Protein AF-A0A958FLY1-F1 (afdb_monomer_lite)

Radius of gyration: 19.07 Å; chains: 1; bounding box: 50×29×45 Å

Foldseek 3Di:
DVLDPVDPLVNVVVCCVVVVDQEEEEEQDPDPVVNVSLVVSCVVDPHHYYYDHPPPDLDDPCRQVVVCVPPPDDDVVVVVVVSCVVVVPPDDD

Structure (mmCIF, N/CA/C/O backbone):
data_AF-A0A958FLY1-F1
#
_entry.id   AF-A0A958FLY1-F1
#
loop_
_atom_site.group_PDB
_atom_site.id
_atom_site.type_symbol
_atom_site.label_atom_id
_atom_site.label_alt_id
_atom_site.label_comp_id
_atom_site.label_asym_id
_atom_site.label_entity_id
_atom_site.label_seq_id
_atom_site.pdbx_PDB_ins_code
_atom_site.Cartn_x
_atom_site.Cartn_y
_atom_site.Cartn_z
_atom_site.occupancy
_atom_site.B_iso_or_equiv
_atom_site.auth_seq_id
_atom_site.auth_comp_id
_atom_site.auth_asym_id
_atom_site.auth_atom_id
_atom_site.pdbx_PDB_model_num
ATOM 1 N N . ASP A 1 1 ? 27.072 -6.639 -6.009 1.00 80.88 1 ASP A N 1
ATOM 2 C CA . ASP A 1 1 ? 26.449 -7.018 -7.285 1.00 80.88 1 ASP A CA 1
ATOM 3 C C . ASP A 1 1 ? 26.628 -5.859 -8.263 1.00 80.88 1 ASP A C 1
ATOM 5 O O . ASP A 1 1 ? 26.162 -4.771 -7.933 1.00 80.88 1 ASP A O 1
ATOM 9 N N . PRO A 1 2 ? 27.367 -6.041 -9.373 1.00 89.69 2 PRO A N 1
ATOM 10 C CA . PRO A 1 2 ? 27.612 -4.991 -10.363 1.00 89.69 2 PRO A CA 1
ATOM 11 C C . PRO A 1 2 ? 26.357 -4.534 -11.125 1.00 89.69 2 PRO A C 1
ATOM 13 O O . PRO A 1 2 ? 26.379 -3.449 -11.695 1.00 89.69 2 PRO A O 1
ATOM 16 N N . GLU A 1 3 ? 25.267 -5.308 -11.129 1.00 90.12 3 GLU A N 1
ATOM 17 C CA . GLU A 1 3 ? 24.039 -4.943 -11.853 1.00 90.12 3 GLU A CA 1
ATOM 18 C C . GLU A 1 3 ? 23.028 -4.138 -11.018 1.00 90.12 3 GLU A C 1
ATOM 20 O O . GLU A 1 3 ? 21.979 -3.736 -11.527 1.00 90.12 3 GLU A O 1
ATOM 25 N N . ASN A 1 4 ? 23.301 -3.923 -9.728 1.00 95.31 4 ASN A N 1
ATOM 26 C CA . ASN A 1 4 ? 22.373 -3.243 -8.830 1.00 95.31 4 ASN A CA 1
ATOM 27 C C . ASN A 1 4 ? 22.473 -1.716 -8.967 1.00 95.31 4 ASN A C 1
ATOM 29 O O . ASN A 1 4 ? 23.476 -1.115 -8.582 1.00 95.31 4 ASN A O 1
ATOM 33 N N . LEU A 1 5 ? 21.383 -1.086 -9.406 1.00 96.81 5 LEU A N 1
ATOM 34 C CA . LEU A 1 5 ? 21.274 0.363 -9.599 1.00 96.81 5 LEU A CA 1
ATOM 35 C C . LEU A 1 5 ? 20.971 1.150 -8.309 1.00 96.81 5 LEU A C 1
ATOM 37 O O . LEU A 1 5 ? 20.741 2.354 -8.367 1.00 96.81 5 LEU A O 1
ATOM 41 N N . GLN A 1 6 ? 20.949 0.486 -7.145 1.00 96.12 6 GLN A N 1
ATOM 42 C CA . GLN A 1 6 ? 20.677 1.076 -5.820 1.00 96.12 6 GLN A CA 1
ATOM 43 C C . GLN A 1 6 ? 19.348 1.852 -5.747 1.00 96.12 6 GLN A C 1
ATOM 45 O O . GLN A 1 6 ? 19.181 2.773 -4.952 1.00 96.12 6 GLN A O 1
ATOM 50 N N . SER A 1 7 ? 18.388 1.478 -6.592 1.00 96.44 7 SER A N 1
ATOM 51 C CA . SER A 1 7 ? 17.112 2.166 -6.750 1.00 96.44 7 SER A CA 1
ATOM 52 C C . SER A 1 7 ? 16.052 1.160 -7.177 1.00 96.44 7 SER A C 1
ATOM 54 O O . SER A 1 7 ? 16.240 0.446 -8.163 1.00 96.44 7 SER A O 1
ATOM 56 N N . PHE A 1 8 ? 14.946 1.080 -6.430 1.00 96.12 8 PHE A N 1
ATOM 57 C CA . PHE A 1 8 ? 13.851 0.168 -6.769 1.00 96.12 8 PHE A CA 1
ATOM 58 C C . PHE A 1 8 ? 13.291 0.449 -8.171 1.00 96.12 8 PHE A C 1
ATOM 60 O O . PHE A 1 8 ? 13.305 -0.488 -8.965 1.00 96.12 8 PHE A O 1
ATOM 67 N N . PRO A 1 9 ? 12.898 1.689 -8.538 1.00 96.56 9 PRO A N 1
ATOM 68 C CA . PRO A 1 9 ? 12.367 1.968 -9.872 1.00 96.56 9 PRO A CA 1
ATOM 69 C C . PRO A 1 9 ? 13.359 1.604 -10.976 1.00 96.56 9 PRO A C 1
ATOM 71 O O . PRO A 1 9 ? 12.999 0.906 -11.914 1.00 96.56 9 PRO A O 1
ATOM 74 N N . ALA A 1 10 ? 14.635 1.980 -10.824 1.00 97.38 10 ALA A N 1
ATOM 75 C CA . ALA A 1 10 ? 15.643 1.712 -11.848 1.00 97.38 10 ALA A CA 1
ATOM 76 C C . ALA A 1 10 ? 15.883 0.205 -12.042 1.00 97.38 10 ALA A C 1
ATOM 78 O O . ALA A 1 10 ? 15.973 -0.277 -13.171 1.00 97.38 10 ALA A O 1
ATOM 79 N N . ASN A 1 11 ? 15.956 -0.555 -10.944 1.00 97.44 11 ASN A N 1
ATOM 80 C CA . ASN A 1 11 ? 16.093 -2.007 -11.009 1.00 97.44 11 ASN A CA 1
ATOM 81 C C . ASN A 1 11 ? 14.845 -2.666 -11.619 1.00 97.44 11 ASN A C 1
ATOM 83 O O . ASN A 1 11 ? 14.990 -3.585 -12.423 1.00 97.44 11 ASN A O 1
ATOM 87 N N . LEU A 1 12 ? 13.641 -2.196 -11.273 1.00 97.12 12 LEU A N 1
ATOM 88 C CA . LEU A 1 12 ? 12.385 -2.703 -11.829 1.00 97.12 12 LEU A CA 1
ATOM 89 C C . LEU A 1 12 ? 12.296 -2.442 -13.334 1.00 97.12 12 LEU A C 1
ATOM 91 O O . LEU A 1 12 ? 12.090 -3.394 -14.079 1.00 97.12 12 LEU A O 1
ATOM 95 N N . THR A 1 13 ? 12.538 -1.210 -13.793 1.00 97.00 13 THR A N 1
ATOM 96 C CA . THR A 1 13 ? 12.559 -0.863 -15.225 1.00 97.00 13 THR A CA 1
ATOM 97 C C . THR A 1 13 ? 13.550 -1.735 -15.989 1.00 97.00 13 THR A C 1
ATOM 99 O O . THR A 1 13 ? 13.177 -2.392 -16.957 1.00 97.00 13 THR A O 1
ATOM 102 N N . ARG A 1 14 ? 14.792 -1.851 -15.493 1.00 96.88 14 ARG A N 1
ATOM 103 C CA . ARG A 1 14 ? 15.818 -2.701 -16.116 1.00 96.88 14 ARG A CA 1
ATOM 104 C C . ARG A 1 14 ? 15.346 -4.148 -16.277 1.00 96.88 14 ARG A C 1
ATOM 106 O O . ARG A 1 14 ? 15.602 -4.768 -17.308 1.00 96.88 14 ARG A O 1
ATOM 113 N N . LEU A 1 15 ? 14.698 -4.706 -15.253 1.00 96.56 15 LEU A N 1
ATOM 114 C CA . LEU A 1 15 ? 14.205 -6.083 -15.276 1.00 96.56 15 LEU A CA 1
ATOM 115 C C . LEU A 1 15 ? 12.997 -6.248 -16.201 1.00 96.56 15 LEU A C 1
ATOM 117 O O . LEU A 1 15 ? 12.936 -7.246 -16.919 1.00 96.56 15 LEU A O 1
ATOM 121 N N . ILE A 1 16 ? 12.075 -5.286 -16.208 1.00 97.38 16 ILE A N 1
ATOM 122 C CA . ILE A 1 16 ? 10.905 -5.278 -17.091 1.00 97.38 16 ILE A CA 1
ATOM 123 C C . ILE A 1 16 ? 11.352 -5.298 -18.551 1.00 97.38 16 ILE A C 1
ATOM 125 O O . ILE A 1 16 ? 10.934 -6.190 -19.291 1.00 97.38 16 ILE A O 1
ATOM 129 N N . ASP A 1 17 ? 12.277 -4.417 -18.928 1.00 96.31 17 ASP A N 1
ATOM 130 C CA . ASP A 1 17 ? 12.784 -4.319 -20.298 1.00 96.31 17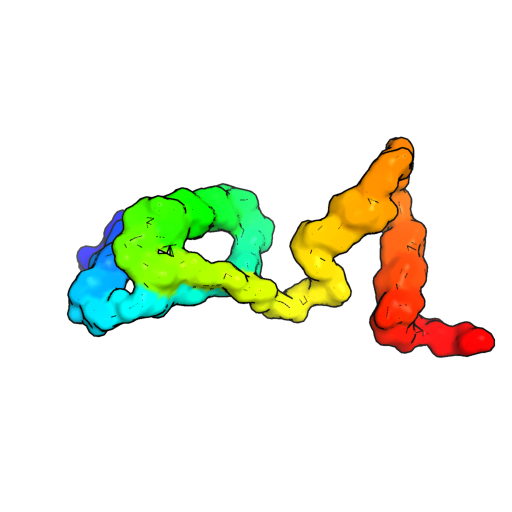 ASP A CA 1
ATOM 131 C C . ASP A 1 17 ? 13.551 -5.580 -20.710 1.00 96.31 17 ASP A C 1
ATOM 133 O O . ASP A 1 17 ? 13.299 -6.175 -21.761 1.00 96.31 17 ASP A O 1
ATOM 137 N N . ALA A 1 18 ? 14.473 -6.037 -19.854 1.00 96.94 18 ALA A N 1
ATOM 138 C CA . ALA A 1 18 ? 15.328 -7.184 -20.151 1.00 96.94 18 ALA A CA 1
ATOM 139 C C . ALA A 1 18 ? 14.546 -8.501 -20.271 1.00 96.94 18 ALA A C 1
ATOM 141 O O . ALA A 1 18 ? 14.980 -9.421 -20.969 1.00 96.94 18 ALA A O 1
ATOM 142 N N . ARG A 1 19 ? 13.418 -8.621 -19.563 1.00 97.38 19 ARG A N 1
ATOM 143 C CA . ARG A 1 19 ? 12.612 -9.848 -19.505 1.00 97.38 19 ARG A CA 1
ATOM 144 C C . ARG A 1 19 ? 11.302 -9.751 -20.278 1.00 97.38 19 ARG A C 1
ATOM 146 O O . ARG A 1 19 ? 10.624 -10.767 -20.381 1.00 97.38 19 ARG A O 1
ATOM 153 N N . ARG A 1 20 ? 10.977 -8.580 -20.839 1.00 97.31 20 ARG A N 1
ATOM 154 C CA . ARG A 1 20 ? 9.698 -8.290 -21.507 1.00 97.31 20 ARG A CA 1
ATOM 155 C C . ARG A 1 20 ? 8.509 -8.619 -20.605 1.00 97.31 20 ARG A C 1
ATOM 157 O O . ARG A 1 20 ? 7.605 -9.353 -20.991 1.00 97.31 20 ARG A O 1
ATOM 164 N N . ILE A 1 21 ? 8.561 -8.131 -19.368 1.00 98.19 21 ILE A N 1
ATOM 165 C CA . ILE A 1 21 ? 7.471 -8.312 -18.406 1.00 98.19 21 ILE A CA 1
ATOM 166 C C . ILE A 1 21 ? 6.272 -7.494 -18.878 1.00 98.19 21 ILE A C 1
ATOM 168 O O . ILE A 1 21 ? 6.407 -6.313 -19.174 1.00 98.19 21 ILE A O 1
ATOM 172 N N . GLU A 1 22 ? 5.098 -8.115 -18.906 1.00 98.06 22 GLU A N 1
ATOM 173 C CA . GLU A 1 22 ? 3.860 -7.466 -19.353 1.00 98.06 22 GLU A CA 1
ATOM 174 C C . GLU A 1 22 ? 3.004 -6.942 -18.191 1.00 98.06 22 GLU A C 1
ATOM 176 O O . GLU A 1 22 ? 2.066 -6.185 -18.412 1.00 98.06 22 GLU A O 1
ATOM 181 N N . ARG A 1 23 ? 3.297 -7.346 -16.948 1.00 98.12 23 ARG A N 1
ATOM 182 C CA . ARG A 1 23 ? 2.591 -6.906 -15.737 1.00 98.12 23 ARG A CA 1
ATOM 183 C C . ARG A 1 23 ? 3.487 -7.027 -14.516 1.00 98.12 23 ARG A C 1
ATOM 185 O O . ARG A 1 23 ? 4.143 -8.051 -14.331 1.00 98.12 23 ARG A O 1
ATOM 192 N N . PHE A 1 24 ? 3.468 -6.011 -13.663 1.00 98.12 24 PHE A N 1
ATOM 193 C CA . PHE A 1 24 ? 4.164 -6.026 -12.382 1.00 98.12 24 PHE A CA 1
ATOM 194 C C . PHE A 1 24 ? 3.162 -5.888 -11.234 1.00 98.12 24 PHE A C 1
ATOM 196 O O . PHE A 1 24 ? 2.277 -5.038 -11.261 1.00 98.12 24 PHE A O 1
ATOM 203 N N . GLU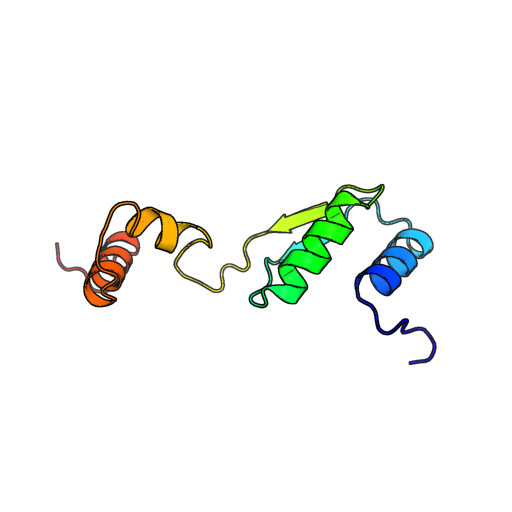 A 1 25 ? 3.300 -6.724 -10.209 1.00 98.00 25 GLU A N 1
ATOM 204 C CA . GLU A 1 25 ? 2.471 -6.647 -9.009 1.00 98.00 25 GLU A CA 1
ATOM 205 C C . GLU A 1 25 ? 3.328 -6.684 -7.757 1.00 98.00 25 GLU A C 1
ATOM 207 O O . GLU A 1 25 ? 4.380 -7.328 -7.727 1.00 98.00 25 GLU A O 1
ATOM 212 N N . TYR A 1 26 ? 2.870 -5.998 -6.716 1.00 97.25 26 TYR A N 1
ATOM 213 C CA . TYR A 1 26 ? 3.560 -5.953 -5.436 1.00 97.25 26 TYR A CA 1
ATOM 214 C C . TYR A 1 26 ? 2.583 -5.997 -4.264 1.00 97.25 26 TYR A C 1
ATOM 216 O O . TYR A 1 26 ? 1.427 -5.591 -4.373 1.00 97.25 26 TYR A O 1
ATOM 224 N N . LEU A 1 27 ? 3.064 -6.478 -3.118 1.00 96.50 27 LEU A N 1
ATOM 225 C CA . LEU A 1 27 ? 2.312 -6.407 -1.870 1.00 96.50 27 LEU A CA 1
ATOM 226 C C . LEU A 1 27 ? 2.424 -5.006 -1.275 1.00 96.50 27 LEU A C 1
ATOM 228 O O . LEU A 1 27 ? 3.497 -4.398 -1.276 1.00 96.50 27 LEU A O 1
ATOM 232 N N . LEU A 1 28 ? 1.311 -4.510 -0.751 1.00 96.12 28 LEU A N 1
ATOM 233 C CA . LEU A 1 28 ? 1.209 -3.223 -0.080 1.00 96.12 28 LEU A CA 1
ATOM 234 C C . LEU A 1 28 ? 2.292 -3.083 1.019 1.00 96.12 28 LEU A C 1
ATOM 236 O O . LEU A 1 28 ? 2.284 -3.855 1.976 1.00 96.12 28 LEU A O 1
ATOM 240 N N . PRO A 1 29 ? 3.223 -2.110 0.913 1.00 95.44 29 PRO A N 1
ATOM 241 C CA . PRO A 1 29 ? 4.353 -2.002 1.834 1.00 95.44 29 PRO A CA 1
ATOM 242 C C . PRO A 1 29 ? 3.975 -1.290 3.136 1.00 95.44 29 PRO A C 1
ATOM 244 O O . PRO A 1 29 ? 3.162 -0.365 3.128 1.00 95.44 29 PRO A O 1
ATOM 247 N N . ASP A 1 30 ? 4.640 -1.651 4.232 1.00 93.31 30 ASP A N 1
ATOM 248 C CA . ASP A 1 30 ? 4.387 -1.079 5.565 1.00 93.31 30 ASP A CA 1
ATOM 249 C C . ASP A 1 30 ? 5.153 0.237 5.827 1.00 93.31 30 ASP A C 1
ATOM 251 O O . ASP A 1 30 ? 4.906 0.931 6.813 1.00 93.31 30 ASP A O 1
ATOM 255 N N . GLU A 1 31 ? 6.071 0.622 4.930 1.00 95.50 31 GLU A N 1
ATOM 256 C CA . GLU A 1 31 ? 6.818 1.885 4.993 1.00 95.50 31 GLU A CA 1
ATOM 257 C C . GLU A 1 31 ? 6.221 2.920 4.026 1.00 95.50 31 GLU A C 1
ATOM 259 O O . GLU A 1 31 ? 6.194 2.714 2.811 1.00 95.50 31 GLU A O 1
ATOM 264 N N . TYR A 1 32 ? 5.828 4.088 4.549 1.00 95.31 32 TYR A N 1
ATOM 265 C CA . TYR A 1 32 ? 5.232 5.170 3.754 1.00 95.31 32 TYR A CA 1
ATOM 266 C C . TYR A 1 32 ? 6.100 5.603 2.562 1.00 95.31 32 TYR A C 1
ATOM 268 O O . TYR A 1 32 ? 5.597 5.791 1.458 1.00 95.31 32 TYR A O 1
ATOM 276 N N . ARG A 1 33 ? 7.417 5.738 2.757 1.00 97.31 33 ARG A N 1
ATOM 277 C CA . ARG A 1 33 ? 8.340 6.158 1.691 1.00 97.31 33 ARG A CA 1
ATOM 278 C C . ARG A 1 33 ? 8.352 5.163 0.527 1.00 97.31 33 ARG A C 1
ATOM 280 O O . ARG A 1 33 ? 8.382 5.585 -0.625 1.00 97.31 33 ARG A O 1
ATOM 287 N N . LEU A 1 34 ? 8.322 3.863 0.823 1.00 97.19 34 LEU A N 1
ATOM 288 C CA . LEU A 1 34 ? 8.273 2.818 -0.197 1.00 97.19 34 LEU A CA 1
ATOM 289 C C . LEU A 1 34 ? 6.907 2.787 -0.893 1.00 97.19 34 LEU A C 1
ATOM 291 O O . LEU A 1 34 ? 6.857 2.658 -2.112 1.00 97.19 34 LEU A O 1
ATOM 295 N N . ASP A 1 35 ? 5.817 2.976 -0.143 1.00 96.94 35 ASP A N 1
ATOM 296 C CA . ASP A 1 35 ? 4.462 3.087 -0.696 1.00 96.94 35 ASP A CA 1
ATOM 297 C C . ASP A 1 35 ? 4.362 4.213 -1.733 1.00 96.94 35 ASP A C 1
ATOM 299 O O . ASP A 1 35 ? 3.884 3.994 -2.844 1.00 96.94 35 ASP A O 1
ATOM 303 N N . GLN A 1 36 ? 4.869 5.404 -1.398 1.00 97.94 36 GLN A N 1
ATOM 304 C CA . GLN A 1 36 ? 4.892 6.539 -2.323 1.00 97.94 36 GLN A CA 1
ATOM 305 C C . GLN A 1 36 ? 5.780 6.271 -3.539 1.00 97.94 36 GLN A C 1
ATOM 307 O O . GLN A 1 36 ? 5.385 6.573 -4.662 1.00 97.94 36 GLN A O 1
ATOM 312 N N . LEU A 1 37 ? 6.952 5.665 -3.333 1.00 98.12 37 LEU A N 1
ATOM 313 C CA . LEU A 1 37 ? 7.870 5.331 -4.418 1.00 98.12 37 LEU A CA 1
ATOM 314 C C . LEU A 1 37 ? 7.248 4.338 -5.414 1.00 98.12 37 LEU A C 1
ATOM 316 O O . LEU A 1 37 ? 7.372 4.534 -6.620 1.00 98.12 37 LEU A O 1
ATOM 320 N N . LEU A 1 38 ? 6.564 3.296 -4.932 1.00 97.88 38 LEU A N 1
ATOM 321 C CA . LEU A 1 38 ? 5.932 2.296 -5.798 1.00 97.88 38 LEU A CA 1
ATOM 322 C C . LEU A 1 38 ? 4.673 2.838 -6.480 1.00 97.88 38 LEU A C 1
ATOM 324 O O . LEU A 1 38 ? 4.435 2.517 -7.639 1.00 97.88 38 LEU A O 1
ATOM 328 N N . LYS A 1 39 ? 3.911 3.713 -5.810 1.00 97.50 39 LYS A N 1
ATOM 329 C CA . LYS A 1 39 ? 2.799 4.445 -6.435 1.00 97.50 39 LYS A CA 1
ATOM 330 C C . LYS A 1 39 ? 3.277 5.361 -7.557 1.00 97.50 39 LYS A C 1
ATOM 332 O O . LYS A 1 39 ? 2.652 5.382 -8.612 1.00 97.50 39 LYS A O 1
ATOM 337 N N . GLN A 1 40 ? 4.378 6.084 -7.347 1.00 98.19 40 GLN A N 1
ATOM 338 C CA . GLN A 1 40 ? 4.966 6.926 -8.388 1.00 98.19 40 GLN A CA 1
ATOM 339 C C . GLN A 1 40 ? 5.451 6.078 -9.566 1.00 98.19 40 GLN A C 1
ATOM 341 O O . GLN A 1 40 ? 5.105 6.366 -10.705 1.00 98.19 40 GLN A O 1
ATOM 346 N N . PHE A 1 41 ? 6.169 4.987 -9.287 1.00 98.19 41 PHE A N 1
ATOM 347 C CA . PHE A 1 41 ? 6.599 4.041 -10.315 1.00 98.19 41 PHE A CA 1
ATOM 348 C C . PHE A 1 41 ? 5.415 3.478 -11.114 1.00 98.19 41 PHE A C 1
ATOM 350 O O . PHE A 1 41 ? 5.468 3.438 -12.336 1.00 98.19 41 PHE A O 1
ATOM 357 N N . ALA A 1 42 ? 4.329 3.088 -10.440 1.00 97.69 42 ALA A N 1
ATOM 358 C CA . ALA A 1 42 ? 3.118 2.600 -11.091 1.00 97.69 42 ALA A CA 1
ATOM 359 C C . ALA A 1 42 ? 2.478 3.650 -12.013 1.00 97.69 42 ALA A C 1
ATOM 361 O O . ALA A 1 42 ? 1.984 3.297 -13.078 1.00 97.69 42 ALA A O 1
ATOM 362 N N . ALA A 1 43 ? 2.497 4.928 -11.621 1.00 97.69 43 ALA A N 1
ATOM 363 C CA . ALA A 1 43 ? 1.957 6.026 -12.422 1.00 97.69 43 ALA A CA 1
ATOM 364 C C . ALA A 1 43 ? 2.811 6.359 -13.660 1.00 97.69 43 ALA A C 1
ATOM 366 O O . ALA A 1 43 ? 2.285 6.889 -14.635 1.00 97.69 43 ALA A O 1
ATOM 3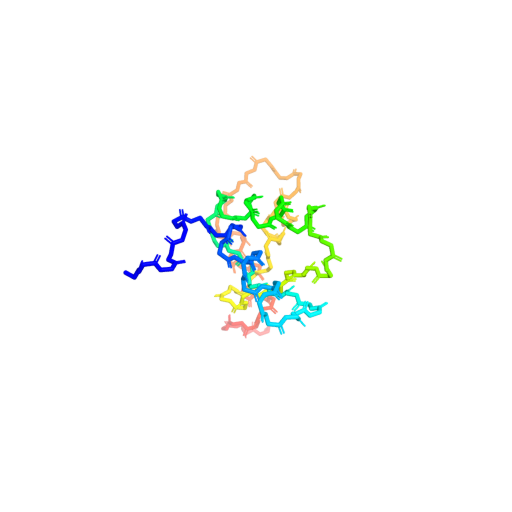67 N N . GLU A 1 44 ? 4.111 6.065 -13.611 1.00 97.00 44 GLU A N 1
ATOM 368 C CA . GLU A 1 44 ? 5.075 6.320 -14.691 1.00 97.00 44 GLU A CA 1
ATOM 369 C C . GLU A 1 44 ? 5.328 5.094 -15.585 1.00 97.00 44 GLU A C 1
ATOM 371 O O . GLU A 1 44 ? 6.040 5.205 -16.579 1.00 97.00 44 GLU A O 1
ATOM 376 N N . SER A 1 45 ? 4.795 3.921 -15.233 1.00 96.38 45 SER A N 1
ATOM 377 C CA . SER A 1 45 ? 5.077 2.673 -15.943 1.00 96.38 45 SER A CA 1
ATOM 378 C C . SER A 1 45 ? 4.237 2.517 -17.212 1.00 96.38 45 SER A C 1
ATOM 380 O O . SER A 1 45 ? 3.027 2.734 -17.199 1.00 96.38 45 SER A O 1
ATOM 382 N N . ASP A 1 46 ? 4.870 2.042 -18.286 1.00 95.69 46 ASP A N 1
ATOM 383 C CA . ASP A 1 46 ? 4.196 1.700 -19.547 1.00 95.69 46 ASP A CA 1
ATOM 384 C C . ASP A 1 46 ? 3.445 0.355 -19.492 1.00 95.69 46 ASP A C 1
ATOM 386 O O . ASP A 1 46 ? 2.680 0.027 -20.402 1.00 95.69 46 ASP A O 1
ATOM 390 N N . ILE A 1 47 ? 3.657 -0.439 -18.437 1.00 97.56 47 ILE A N 1
ATOM 391 C CA . ILE A 1 47 ? 2.965 -1.713 -18.220 1.00 97.56 47 ILE A CA 1
ATOM 392 C C . ILE A 1 47 ? 1.969 -1.604 -17.060 1.00 97.56 47 ILE A C 1
ATOM 394 O O . ILE A 1 47 ? 2.157 -0.797 -16.150 1.00 97.56 47 ILE A O 1
ATOM 398 N N . PRO A 1 48 ? 0.925 -2.449 -17.023 1.00 98.19 48 PRO A N 1
ATOM 399 C CA . PRO A 1 48 ? 0.062 -2.570 -15.860 1.00 98.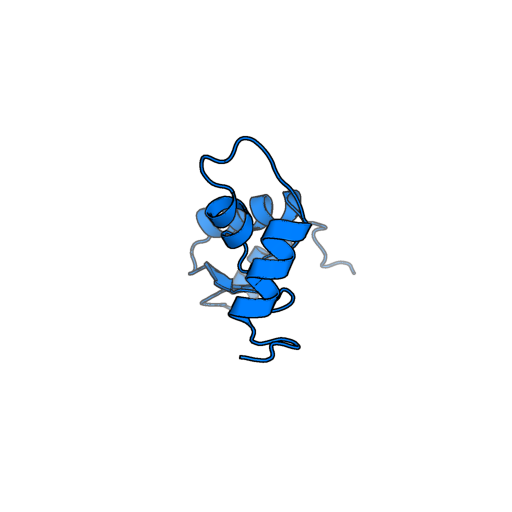19 48 PRO A CA 1
ATOM 400 C C . PRO A 1 48 ? 0.850 -2.859 -14.577 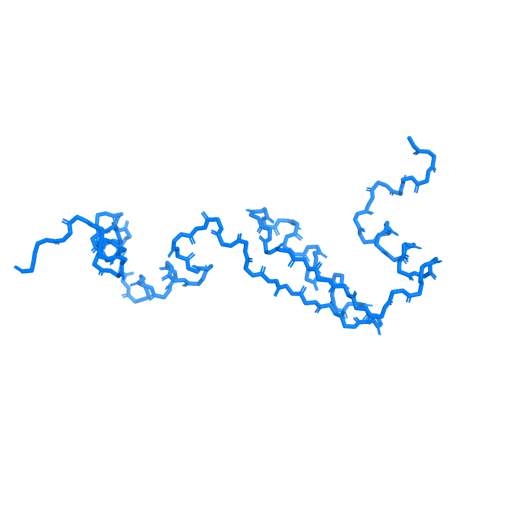1.00 98.19 48 PRO A C 1
ATOM 402 O O . PRO A 1 48 ? 1.527 -3.886 -14.459 1.00 98.19 48 PRO A O 1
ATOM 405 N N . VAL A 1 49 ? 0.696 -1.965 -13.599 1.00 98.25 49 VAL A N 1
ATOM 406 C CA . VAL A 1 49 ? 1.208 -2.128 -12.239 1.00 98.25 49 VAL A CA 1
ATOM 407 C C . VAL A 1 49 ? 0.045 -2.174 -11.255 1.00 98.25 49 VAL A C 1
ATOM 409 O O . VAL A 1 49 ? -0.810 -1.290 -11.264 1.00 98.25 49 VAL A O 1
ATOM 412 N N . ALA A 1 50 ? 0.011 -3.191 -10.394 1.00 97.75 50 ALA A N 1
ATOM 413 C CA . ALA A 1 50 ? -1.023 -3.328 -9.371 1.00 97.75 50 ALA A CA 1
ATOM 414 C C . ALA A 1 50 ? -0.437 -3.639 -7.990 1.00 97.75 50 ALA A C 1
ATOM 416 O O . ALA A 1 50 ? 0.613 -4.266 -7.861 1.00 97.75 50 ALA A O 1
ATOM 417 N N . ALA A 1 51 ? -1.151 -3.210 -6.951 1.00 96.81 51 ALA A N 1
ATOM 418 C CA . ALA A 1 51 ? -0.854 -3.577 -5.576 1.00 96.81 51 ALA A CA 1
ATOM 419 C C . ALA A 1 51 ? -1.889 -4.584 -5.060 1.00 96.81 51 ALA A C 1
ATOM 421 O O . ALA A 1 51 ? -3.081 -4.437 -5.338 1.00 96.81 51 ALA A O 1
ATOM 422 N N . ALA A 1 52 ? -1.440 -5.559 -4.276 1.00 95.56 52 ALA A N 1
ATOM 423 C CA . ALA A 1 52 ? -2.280 -6.514 -3.557 1.00 95.56 52 ALA A CA 1
ATOM 424 C C . ALA A 1 52 ? -2.083 -6.377 -2.038 1.00 95.56 52 ALA A C 1
ATOM 426 O O . ALA A 1 52 ? -1.041 -5.903 -1.578 1.00 95.56 52 ALA A O 1
ATOM 427 N N . ASP A 1 53 ? -3.091 -6.766 -1.254 1.00 94.12 53 ASP A N 1
ATOM 428 C CA . ASP A 1 53 ? -2.975 -6.795 0.209 1.00 94.12 53 ASP A CA 1
ATOM 429 C C . ASP A 1 53 ? -1.906 -7.812 0.641 1.00 94.12 53 ASP A C 1
ATOM 431 O O . ASP A 1 53 ? -1.713 -8.831 -0.019 1.00 94.12 53 ASP A O 1
ATOM 435 N N . SER A 1 54 ? -1.192 -7.526 1.729 1.00 92.06 54 SER A N 1
ATOM 436 C CA . SER A 1 54 ? -0.185 -8.432 2.285 1.00 92.06 54 SER A CA 1
ATOM 437 C C . SER A 1 54 ? -0.792 -9.536 3.146 1.00 92.06 54 SER A C 1
ATOM 439 O O . SER A 1 54 ? -0.097 -10.494 3.471 1.00 92.06 54 SER A O 1
ATOM 441 N N . GLU A 1 55 ? -2.055 -9.385 3.564 1.00 90.06 55 GLU A N 1
ATOM 442 C CA . GLU A 1 55 ? -2.753 -10.296 4.488 1.00 90.06 55 GLU A CA 1
ATOM 443 C C . GLU A 1 55 ? -2.038 -10.476 5.847 1.00 90.06 55 GLU A C 1
ATOM 445 O O . GLU A 1 55 ? -2.411 -11.320 6.659 1.00 90.06 55 GLU A O 1
ATOM 450 N N . HIS A 1 56 ? -1.034 -9.642 6.152 1.00 91.69 56 HIS A N 1
ATOM 451 C CA . HIS A 1 56 ? -0.320 -9.649 7.433 1.00 91.69 56 HIS A CA 1
ATOM 452 C C . HIS A 1 56 ? -1.188 -9.155 8.598 1.00 91.69 56 HIS A C 1
ATOM 454 O O . HIS A 1 56 ? -0.900 -9.441 9.762 1.00 91.69 56 HIS A O 1
ATOM 460 N N . PHE A 1 57 ? -2.235 -8.384 8.298 1.00 92.56 57 PHE A N 1
ATOM 4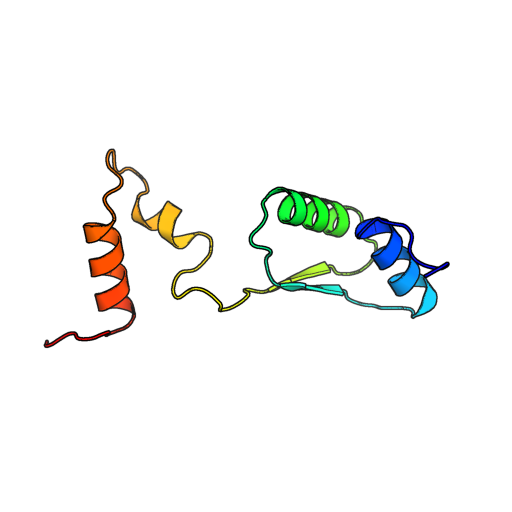61 C CA . PHE A 1 57 ? -3.096 -7.751 9.285 1.00 92.56 57 PHE A CA 1
ATOM 462 C C . PHE A 1 57 ? -4.528 -8.270 9.180 1.00 92.56 57 PHE A C 1
ATOM 464 O O . PHE A 1 57 ? -5.075 -8.440 8.097 1.00 92.56 57 PHE A O 1
ATOM 471 N N . LEU A 1 58 ? -5.179 -8.427 10.335 1.00 93.50 58 LEU A N 1
ATOM 472 C CA . LEU A 1 58 ? -6.611 -8.739 10.418 1.00 93.50 58 LEU A CA 1
ATOM 473 C C . LEU A 1 58 ? -7.505 -7.583 9.936 1.00 93.50 58 LEU A C 1
ATOM 475 O O . LEU A 1 58 ? -8.711 -7.746 9.770 1.00 93.50 58 LEU A O 1
ATOM 479 N N . SER A 1 59 ? -6.956 -6.383 9.787 1.00 93.69 59 SER A N 1
ATOM 480 C CA . SER A 1 59 ? -7.673 -5.216 9.282 1.00 93.69 59 SER A CA 1
ATOM 481 C C . SER A 1 59 ? -7.120 -4.788 7.936 1.00 93.69 59 SER A C 1
ATOM 483 O O . SER A 1 59 ? -5.904 -4.806 7.754 1.00 93.69 59 SER A O 1
ATOM 485 N N . SER A 1 60 ? -7.982 -4.289 7.051 1.00 92.88 60 SER A N 1
ATOM 486 C CA . SER A 1 60 ? -7.498 -3.658 5.823 1.00 92.88 60 SER A CA 1
ATOM 487 C C . SER A 1 60 ? -6.803 -2.327 6.125 1.00 92.88 60 SER A C 1
ATOM 489 O O . SER A 1 60 ? -7.028 -1.696 7.165 1.00 92.88 60 SER A O 1
ATOM 491 N N . ARG A 1 61 ? -5.995 -1.852 5.172 1.00 91.75 61 ARG A N 1
ATOM 492 C CA . ARG A 1 61 ? -5.262 -0.579 5.267 1.00 91.75 61 ARG A CA 1
ATOM 493 C C . ARG A 1 61 ? -6.147 0.629 5.611 1.00 91.75 61 ARG A C 1
ATOM 495 O O . ARG A 1 61 ? -5.685 1.565 6.257 1.00 91.75 61 ARG A O 1
ATOM 502 N N . GLU A 1 62 ? -7.409 0.618 5.193 1.00 93.31 62 GLU A N 1
ATOM 503 C CA . GLU A 1 62 ? -8.337 1.744 5.369 1.00 93.31 62 GLU A CA 1
ATOM 504 C C . GLU A 1 62 ? -9.253 1.602 6.592 1.00 93.31 62 GLU A C 1
ATOM 506 O O . GLU A 1 62 ? -9.890 2.571 7.016 1.00 93.31 62 GLU A O 1
ATOM 511 N N . GLU A 1 63 ? -9.323 0.412 7.189 1.00 95.25 63 GLU A N 1
ATOM 512 C CA . GLU A 1 63 ? -10.338 0.066 8.182 1.00 95.25 63 GLU A CA 1
ATOM 513 C C . GLU A 1 63 ? -10.233 0.890 9.466 1.00 95.25 63 GLU A C 1
ATOM 515 O O . GLU A 1 63 ? -11.248 1.356 9.981 1.00 95.25 63 GLU A O 1
ATOM 520 N N . VAL A 1 64 ? -9.019 1.153 9.957 1.00 94.56 64 VAL A N 1
ATOM 521 C CA . VAL A 1 64 ? -8.810 2.002 11.144 1.00 94.56 64 VAL A CA 1
ATOM 522 C C . VAL A 1 64 ? -9.334 3.418 10.888 1.00 94.56 64 VAL A C 1
ATOM 524 O O . VAL A 1 64 ? -10.059 3.983 11.712 1.00 94.56 64 VAL A O 1
ATOM 527 N N . GLY A 1 65 ? -9.017 3.984 9.719 1.00 94.94 65 GLY A N 1
ATOM 528 C CA . GLY A 1 65 ? -9.479 5.313 9.320 1.00 94.94 65 GLY A CA 1
ATOM 529 C C . GLY A 1 65 ? -10.997 5.374 9.148 1.00 94.94 65 GLY A C 1
ATOM 530 O O . GLY A 1 65 ? -11.633 6.349 9.552 1.00 94.94 65 GLY A O 1
ATOM 531 N N . ALA A 1 66 ? -11.599 4.318 8.599 1.00 96.25 66 ALA A N 1
ATOM 532 C CA . ALA A 1 66 ? -13.047 4.190 8.492 1.00 96.25 66 ALA A CA 1
ATOM 533 C C . ALA A 1 66 ? -13.719 4.067 9.872 1.00 96.25 66 ALA A C 1
ATOM 535 O O . ALA A 1 66 ? -14.680 4.785 10.146 1.00 96.25 66 ALA A O 1
ATOM 536 N N . PHE A 1 67 ? -13.187 3.226 10.764 1.00 96.38 67 PHE A N 1
ATOM 537 C CA . PHE A 1 67 ? -13.745 2.963 12.094 1.00 96.38 67 PHE A CA 1
ATOM 538 C C . PHE A 1 67 ? -13.804 4.217 12.976 1.00 96.38 67 PHE A C 1
ATOM 540 O O . PHE A 1 67 ? -14.790 4.448 13.690 1.00 96.38 67 PHE A O 1
ATOM 547 N N . PHE A 1 68 ? -12.758 5.045 12.925 1.00 96.88 68 PHE A N 1
ATOM 548 C CA . PHE A 1 68 ? -12.663 6.268 13.721 1.00 96.88 68 PHE A CA 1
ATOM 549 C C . PHE A 1 68 ? -13.181 7.527 13.012 1.00 96.88 68 PHE A C 1
ATOM 551 O O . PHE A 1 68 ? -13.140 8.612 13.595 1.00 96.88 68 PHE A O 1
ATOM 558 N N . ARG A 1 69 ? -13.712 7.421 11.788 1.00 96.50 69 ARG A N 1
ATOM 559 C CA . ARG A 1 69 ? -14.238 8.571 11.041 1.00 96.50 69 ARG A CA 1
ATOM 560 C C . ARG A 1 69 ? -15.292 9.327 11.860 1.00 96.50 69 ARG A C 1
ATOM 562 O O . ARG A 1 69 ? -16.259 8.744 12.341 1.00 96.50 69 ARG A O 1
ATOM 569 N N . GLY A 1 70 ? -15.094 10.635 12.029 1.00 95.56 70 GLY A N 1
ATOM 570 C CA . GLY A 1 70 ? -15.995 11.508 12.794 1.00 95.56 70 GLY A CA 1
ATOM 571 C C . GLY A 1 70 ? -15.898 11.376 14.321 1.00 95.56 70 GLY A C 1
ATOM 572 O O . GLY A 1 70 ? -16.568 12.122 15.036 1.00 95.56 70 GLY A O 1
ATOM 573 N N . ARG A 1 71 ? -15.059 10.475 14.849 1.00 94.00 71 ARG A N 1
ATOM 574 C CA . ARG A 1 71 ? -14.811 10.358 16.290 1.00 94.00 71 ARG A CA 1
ATOM 575 C C . ARG A 1 71 ? -13.735 11.352 16.719 1.00 94.00 71 ARG A C 1
ATOM 577 O O . ARG A 1 71 ? -12.736 11.537 16.035 1.00 94.00 71 ARG A O 1
ATOM 584 N N . LYS A 1 72 ? -13.925 11.971 17.887 1.00 93.25 72 LYS A N 1
ATOM 585 C CA . LYS A 1 72 ? -12.942 12.899 18.476 1.00 93.25 72 LYS A CA 1
ATOM 586 C C . LYS A 1 72 ? -11.823 12.188 19.244 1.00 93.25 72 LYS A C 1
ATOM 588 O O . LYS A 1 72 ? -10.801 12.802 19.524 1.00 93.25 72 LYS A O 1
ATOM 593 N N . THR A 1 73 ? -12.021 10.921 19.608 1.00 94.38 73 THR A N 1
ATOM 594 C CA . THR A 1 73 ? -11.074 10.129 20.399 1.00 94.38 73 THR A CA 1
ATOM 595 C C . THR A 1 73 ? -10.763 8.794 19.729 1.00 94.38 73 THR A C 1
ATOM 597 O O . THR A 1 73 ? -11.642 8.133 19.169 1.00 94.38 73 THR A O 1
ATOM 600 N N . PHE A 1 74 ? -9.496 8.392 19.828 1.00 95.50 74 PHE A N 1
ATOM 601 C CA . PHE A 1 74 ? -8.953 7.162 19.258 1.00 95.50 74 PHE A CA 1
ATOM 602 C C . PHE A 1 74 ? -8.535 6.236 20.401 1.00 95.50 74 PHE A C 1
ATOM 604 O O . PHE A 1 74 ? -7.437 6.351 20.938 1.00 95.50 74 PHE A O 1
ATOM 611 N N . VAL A 1 75 ? -9.441 5.354 20.827 1.00 96.50 75 VAL A N 1
ATOM 612 C CA . VAL A 1 75 ? -9.204 4.422 21.942 1.00 96.50 75 VAL A CA 1
ATOM 613 C C . VAL A 1 75 ? -9.046 3.009 21.394 1.00 96.50 75 VAL A C 1
ATOM 615 O O . VAL A 1 75 ? -9.966 2.488 20.759 1.00 96.50 75 VAL A O 1
ATOM 618 N N . MET A 1 76 ? -7.901 2.376 21.670 1.00 96.44 76 MET A N 1
ATOM 619 C CA . MET A 1 76 ? -7.589 1.034 21.163 1.00 96.44 76 MET A CA 1
ATOM 620 C C . MET A 1 76 ? -8.622 -0.000 21.628 1.00 96.44 76 MET A C 1
ATOM 622 O O . MET A 1 76 ? -9.074 -0.808 20.828 1.00 96.44 76 MET A O 1
ATOM 626 N N . GLU A 1 77 ? -9.091 0.069 22.879 1.00 96.94 77 GLU A N 1
ATOM 627 C CA . GLU A 1 77 ? -10.109 -0.857 23.399 1.00 96.94 77 GLU A CA 1
ATOM 628 C C . GLU A 1 77 ? -11.349 -0.948 22.489 1.00 96.94 77 GLU A C 1
ATOM 630 O O . GLU A 1 77 ? -11.841 -2.043 22.210 1.00 96.94 77 GLU A O 1
ATOM 635 N N . ALA A 1 78 ? -11.829 0.190 21.974 1.00 95.62 78 ALA A N 1
ATOM 636 C CA . ALA A 1 78 ? -12.990 0.223 21.091 1.00 95.62 78 ALA A CA 1
ATOM 637 C C . ALA A 1 78 ? -12.716 -0.492 19.759 1.00 95.62 78 ALA A C 1
ATOM 639 O O . ALA A 1 78 ? -13.560 -1.264 19.296 1.00 95.62 78 ALA A O 1
ATOM 640 N N . PHE A 1 79 ? -11.539 -0.262 19.168 1.00 96.81 79 PHE A N 1
ATOM 641 C CA . PHE A 1 79 ? -11.129 -0.915 17.925 1.00 96.81 79 PHE A CA 1
ATOM 642 C C . PHE A 1 79 ? -10.878 -2.413 18.133 1.00 96.81 79 PHE A C 1
ATOM 644 O O . PHE A 1 79 ? -11.382 -3.235 17.379 1.00 96.81 79 PHE A O 1
ATOM 651 N N . TYR A 1 80 ? -10.216 -2.802 19.218 1.00 96.31 80 TYR A N 1
ATOM 652 C CA . TYR A 1 80 ? -9.989 -4.203 19.567 1.00 96.31 80 TYR A CA 1
ATOM 653 C C . TYR A 1 80 ? -11.279 -4.994 19.768 1.00 96.31 80 TYR A C 1
ATOM 655 O O . TYR A 1 80 ? -11.431 -6.075 19.203 1.00 96.31 80 TYR A O 1
ATOM 663 N N . ARG A 1 81 ? -12.249 -4.449 20.518 1.00 95.56 81 ARG A N 1
ATOM 664 C CA . ARG A 1 81 ? -13.569 -5.085 20.669 1.00 95.56 81 ARG A CA 1
ATOM 665 C C . ARG A 1 81 ? -14.298 -5.205 19.330 1.00 95.56 81 ARG A C 1
ATOM 667 O O . ARG A 1 81 ? -15.042 -6.160 19.136 1.00 95.56 81 ARG A O 1
ATOM 674 N N . HIS A 1 82 ? -14.119 -4.247 18.422 1.00 95.69 82 HIS A N 1
ATOM 675 C CA . HIS A 1 82 ? -14.657 -4.336 17.065 1.00 95.69 82 HIS A CA 1
ATOM 676 C C . HIS A 1 82 ? -14.002 -5.474 16.273 1.00 95.69 82 HIS A C 1
ATOM 678 O O . HIS A 1 82 ? -14.723 -6.326 15.758 1.00 95.69 82 HIS A O 1
ATOM 684 N N . MET A 1 83 ? -12.670 -5.551 16.271 1.00 97.00 83 MET A N 1
ATOM 685 C CA . MET A 1 83 ? -11.926 -6.609 15.582 1.00 97.00 83 MET A CA 1
ATOM 686 C C . MET A 1 83 ? -12.261 -8.001 16.123 1.00 97.00 83 MET A C 1
ATOM 688 O O . MET A 1 83 ? -12.486 -8.917 15.340 1.00 97.00 83 MET A O 1
ATOM 692 N N . ARG A 1 84 ? -12.381 -8.164 17.447 1.00 96.69 84 ARG A N 1
ATOM 693 C CA . ARG A 1 84 ? -12.792 -9.440 18.052 1.00 96.69 84 ARG A CA 1
ATOM 694 C C . ARG A 1 84 ? -14.159 -9.917 17.573 1.00 96.69 84 ARG A C 1
ATOM 696 O O . ARG A 1 84 ? -14.290 -11.085 17.240 1.00 96.69 84 ARG A O 1
ATOM 703 N N . ARG A 1 85 ? -15.150 -9.019 17.514 1.00 95.69 85 ARG A N 1
ATOM 704 C CA . ARG A 1 85 ? -16.486 -9.349 16.990 1.00 95.69 85 ARG A CA 1
ATOM 705 C C . ARG A 1 85 ? -16.449 -9.664 15.499 1.00 95.69 85 ARG A C 1
ATOM 707 O O . ARG A 1 85 ? -17.099 -10.603 15.073 1.00 95.69 85 ARG A O 1
ATOM 714 N N . LYS A 1 86 ? -15.698 -8.882 14.716 1.00 95.69 86 LYS A N 1
ATOM 715 C CA . LYS A 1 86 ? -15.565 -9.072 13.264 1.00 95.69 86 LYS A CA 1
ATOM 716 C C . LYS A 1 86 ? -15.002 -10.452 12.915 1.00 95.69 86 LYS A C 1
ATOM 718 O O . LYS A 1 86 ? -15.477 -11.072 11.973 1.00 95.69 86 LYS A O 1
ATOM 723 N N . TRP A 1 87 ? -14.002 -10.901 13.668 1.00 95.50 87 TRP A N 1
ATOM 724 C CA . TRP A 1 87 ? -13.282 -12.153 13.421 1.00 95.50 87 TRP A CA 1
ATOM 725 C C . TRP A 1 87 ? -13.740 -13.320 14.298 1.00 95.50 87 TRP A C 1
ATOM 727 O O . TRP A 1 87 ? -13.120 -14.376 14.263 1.00 95.50 87 TRP A O 1
ATOM 737 N N . ASP A 1 88 ? -14.787 -13.117 15.099 1.00 95.88 88 ASP A N 1
ATOM 738 C CA . ASP A 1 88 ? -15.332 -14.112 16.026 1.00 95.88 88 ASP A CA 1
ATOM 739 C C . ASP A 1 88 ? -14.284 -14.728 16.980 1.00 95.88 88 ASP A C 1
ATOM 741 O O . ASP A 1 88 ? -14.287 -15.908 17.321 1.00 95.88 88 ASP A O 1
ATOM 745 N N . ILE A 1 89 ? -13.327 -13.911 17.428 1.00 95.62 89 ILE A N 1
ATOM 746 C CA . ILE A 1 89 ? -12.223 -14.375 18.275 1.00 95.62 89 ILE A CA 1
ATOM 747 C C . ILE A 1 89 ? -12.661 -14.315 19.736 1.00 95.62 89 ILE A C 1
ATOM 749 O O . ILE A 1 89 ? -12.790 -13.219 20.295 1.00 95.62 89 ILE A O 1
ATOM 753 N N . LEU A 1 90 ? -12.811 -15.480 20.377 1.00 95.19 90 LEU A N 1
ATOM 754 C CA . LEU A 1 90 ? -13.179 -15.661 21.796 1.00 95.19 90 LEU A CA 1
ATOM 755 C C . LEU A 1 90 ? -14.560 -15.088 22.170 1.00 95.19 90 LEU A C 1
ATOM 757 O O . LEU A 1 90 ? -14.756 -14.607 23.290 1.00 95.19 90 LEU A O 1
ATOM 761 N N . MET A 1 91 ? -15.476 -15.008 21.208 1.00 94.25 91 MET A N 1
ATOM 762 C CA . MET A 1 91 ? -16.819 -14.489 21.434 1.00 94.25 91 MET A CA 1
ATOM 763 C C . MET A 1 91 ? -17.729 -15.626 21.903 1.00 94.25 91 MET A C 1
ATOM 765 O O . MET A 1 91 ? -17.853 -16.634 21.220 1.00 94.25 91 MET A O 1
ATOM 769 N N . ASP A 1 92 ? -18.377 -15.439 23.048 1.00 85.62 92 ASP A N 1
ATOM 770 C CA . ASP A 1 92 ? -19.534 -16.239 23.442 1.00 85.62 92 ASP A CA 1
ATOM 771 C C . ASP A 1 92 ? -20.775 -15.398 23.110 1.00 85.62 92 ASP A C 1
ATOM 773 O O . ASP A 1 92 ? -20.814 -14.212 23.459 1.00 85.62 92 ASP A O 1
ATOM 777 N N . GLY A 1 93 ? -21.712 -15.977 22.351 1.00 65.69 93 GLY A N 1
ATOM 778 C CA . GLY A 1 93 ? -22.915 -15.302 21.840 1.00 65.69 93 GLY A CA 1
ATOM 779 C C . GLY A 1 93 ? -23.812 -14.706 22.917 1.00 65.69 93 GLY A C 1
ATOM 780 O O . GLY A 1 93 ? -23.976 -15.348 23.978 1.00 65.69 93 GLY A O 1
#

pLDDT: mean 95.33, std 4.08, range [65.69, 98.25]

Secondary structure (DSSP, 8-state):
-TT--S-HHHHHHHHHHHHT-S-EEEEPPSSHHHHHHHHHHHHH-SS-EEEE----SSS-TTHHHHHTTT-S---HHHHHHHHHHHTT-S---

Sequence (93 aa):
DPENLQSFPANLTRLIDARRIERFEYLLPDEYRLDQLLKQFAAESDIPVAAADSEHFLSSREEVGAFFRGRKTFVMEAFYRHMRRKWDILMDG